Protein AF-A0A1F9FHB1-F1 (afdb_monomer_lite)

pLDDT: mean 80.9, std 12.64, range [35.34, 94.06]

Foldseek 3Di:
DVVVLVVLLLVLLQVQLQVLCVVLVFPDHSNLSNQLSVQLVVLLVVLVVQLVVPPPCSVVVSVVSSVVSSLVSQCVSRVDDNVSSVSSVVSSVVSSVVSVVVSCCVVDVVVCVVVVPD

Sequence (118 aa):
MLLIAILLSLASFVAAPTIAARIMGLPGGLGKGALVGLVTLGLLQLTGLVASFLGPLGDLLSLLLFLAAWYQTIKVVHGTDPARTLVFMFWHFFFVLLAASFIAVIIGPGSIAWYWHG

Secondary structure (DSSP, 8-state):
-HHHHHHHHHHHHHHHHHHHHHHTT-TTHHHHHHHHHHHHHHHHHHHHHHHTTSGGGHHHHHHHHHHHHHHHHHHHHH---HHHHHHHHHHHHHHHHHHHHHHHHHH-GGGGGGSS--

Structure (mmCIF, N/CA/C/O backbone):
data_AF-A0A1F9FHB1-F1
#
_entry.id   AF-A0A1F9FHB1-F1
#
loop_
_atom_site.group_PDB
_atom_site.id
_atom_site.type_symbol
_atom_site.label_atom_id
_atom_site.label_alt_id
_atom_site.label_comp_id
_atom_site.label_asym_id
_atom_site.label_entity_id
_atom_site.label_seq_id
_atom_site.pdbx_PDB_ins_code
_atom_site.Cartn_x
_atom_site.Cartn_y
_atom_site.Cartn_z
_atom_site.occupancy
_atom_site.B_iso_or_equiv
_atom_site.auth_seq_id
_atom_site.auth_comp_id
_atom_site.auth_asym_id
_atom_site.auth_atom_id
_atom_site.pdbx_PDB_model_num
ATOM 1 N N . MET A 1 1 ? 7.258 12.034 -21.319 1.00 65.12 1 MET A N 1
ATOM 2 C CA . MET A 1 1 ? 6.364 10.916 -20.933 1.00 65.12 1 MET A CA 1
ATOM 3 C C . MET A 1 1 ? 6.832 10.201 -19.666 1.00 65.12 1 MET A C 1
ATOM 5 O O . MET A 1 1 ? 6.021 10.062 -18.764 1.00 65.12 1 MET A O 1
ATOM 9 N N . LEU A 1 2 ? 8.119 9.848 -19.531 1.00 68.44 2 LEU A N 1
ATOM 10 C CA . LEU A 1 2 ? 8.666 9.205 -18.320 1.00 68.44 2 LEU A CA 1
ATOM 11 C C . LEU A 1 2 ? 8.393 9.982 -17.012 1.00 68.44 2 LEU A C 1
ATOM 13 O O . LEU A 1 2 ? 7.948 9.402 -16.033 1.00 68.44 2 LEU A O 1
ATOM 17 N N . LEU A 1 3 ? 8.592 11.306 -17.000 1.00 73.31 3 LEU A N 1
ATOM 18 C CA . LEU A 1 3 ? 8.332 12.134 -15.812 1.00 73.31 3 LEU A CA 1
ATOM 19 C C . LEU A 1 3 ? 6.854 12.102 -15.384 1.00 73.31 3 LEU A C 1
ATOM 21 O O . LEU A 1 3 ? 6.551 11.995 -14.202 1.00 73.31 3 LEU A O 1
ATOM 25 N N . ILE A 1 4 ? 5.936 12.151 -16.353 1.00 75.69 4 ILE A N 1
ATOM 26 C CA . ILE A 1 4 ? 4.487 12.099 -16.107 1.00 75.69 4 ILE A CA 1
ATOM 27 C C . ILE A 1 4 ? 4.109 10.734 -15.522 1.00 75.69 4 ILE A C 1
ATOM 29 O O . ILE A 1 4 ? 3.352 10.673 -14.561 1.00 75.69 4 ILE A O 1
ATOM 33 N N . ALA A 1 5 ? 4.694 9.651 -16.042 1.00 69.50 5 ALA A N 1
ATOM 34 C CA . ALA A 1 5 ? 4.522 8.306 -15.504 1.00 69.50 5 ALA A CA 1
ATOM 35 C C . ALA A 1 5 ? 4.948 8.212 -14.034 1.00 69.50 5 ALA A C 1
ATOM 37 O O . ALA A 1 5 ? 4.198 7.703 -13.210 1.00 69.50 5 ALA A O 1
ATOM 38 N N . ILE A 1 6 ? 6.123 8.750 -13.691 1.00 75.31 6 ILE A N 1
ATOM 39 C CA . ILE A 1 6 ? 6.639 8.746 -12.315 1.00 75.31 6 ILE A CA 1
ATOM 40 C C . ILE A 1 6 ? 5.711 9.535 -11.383 1.00 75.31 6 ILE A C 1
ATOM 42 O O . ILE A 1 6 ? 5.372 9.051 -10.303 1.00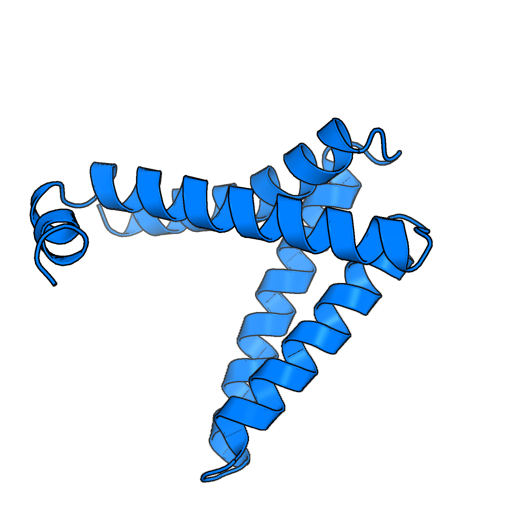 75.31 6 ILE A O 1
ATOM 46 N N . LEU A 1 7 ? 5.261 10.721 -11.805 1.00 78.81 7 LEU A N 1
ATOM 47 C CA . LEU A 1 7 ? 4.356 11.555 -11.010 1.00 78.81 7 LEU A CA 1
ATOM 48 C C . LEU A 1 7 ? 2.994 10.882 -10.791 1.00 78.81 7 LEU A C 1
ATOM 50 O O . LEU A 1 7 ? 2.484 10.895 -9.671 1.00 78.81 7 LEU A O 1
ATOM 54 N N . LEU A 1 8 ? 2.426 10.256 -11.825 1.00 79.00 8 LEU A N 1
ATOM 55 C CA . LEU A 1 8 ? 1.164 9.522 -11.710 1.00 79.00 8 LEU A CA 1
ATOM 56 C C . LEU A 1 8 ? 1.310 8.266 -10.843 1.00 79.00 8 LEU A C 1
ATOM 58 O O . LEU A 1 8 ? 0.428 7.981 -10.032 1.00 79.00 8 LEU A O 1
ATOM 62 N N . SER A 1 9 ? 2.435 7.556 -10.947 1.00 75.31 9 SER A N 1
ATOM 63 C CA . SER A 1 9 ? 2.737 6.414 -10.082 1.00 75.31 9 SER A CA 1
ATOM 64 C C . SER A 1 9 ? 2.814 6.845 -8.621 1.00 75.31 9 SER A C 1
ATOM 66 O O . SER A 1 9 ? 2.122 6.272 -7.786 1.00 75.31 9 SER A O 1
ATOM 68 N N . LEU A 1 10 ? 3.553 7.907 -8.293 1.00 79.25 10 LEU A N 1
ATOM 69 C CA . LEU A 1 10 ? 3.610 8.429 -6.921 1.00 79.25 10 LEU A CA 1
ATOM 70 C C . LEU A 1 10 ? 2.231 8.877 -6.414 1.00 79.25 10 LEU A C 1
ATOM 72 O O . LEU A 1 10 ? 1.860 8.564 -5.282 1.00 79.25 10 LEU A O 1
ATOM 76 N N . ALA A 1 11 ? 1.442 9.545 -7.260 1.00 81.44 11 ALA A N 1
ATOM 77 C CA . ALA A 1 11 ? 0.078 9.939 -6.920 1.00 81.44 11 ALA A CA 1
ATOM 78 C C . ALA A 1 11 ? -0.823 8.725 -6.632 1.00 81.44 11 ALA A C 1
ATOM 80 O O . ALA A 1 11 ? -1.640 8.777 -5.712 1.00 81.44 11 ALA A O 1
ATOM 81 N N . SER A 1 12 ? -0.648 7.615 -7.358 1.00 80.00 12 SER A N 1
ATOM 82 C CA . SER A 1 12 ? -1.435 6.393 -7.157 1.00 80.00 12 SER A CA 1
ATOM 83 C C . SER A 1 12 ? -1.210 5.755 -5.785 1.00 80.00 12 SER A C 1
ATOM 85 O O . SER A 1 12 ? -2.175 5.370 -5.128 1.00 80.00 12 SER A O 1
ATOM 87 N N . PHE A 1 13 ? 0.033 5.737 -5.302 1.00 80.50 13 PHE A N 1
ATOM 88 C CA . PHE A 1 13 ? 0.376 5.184 -3.990 1.00 80.50 13 PHE A CA 1
ATOM 89 C C . PHE A 1 13 ? -0.136 6.033 -2.824 1.00 80.50 13 PHE A C 1
ATOM 91 O O . PHE A 1 13 ? -0.293 5.517 -1.724 1.00 80.50 13 PHE A O 1
ATOM 98 N N . VAL A 1 14 ? -0.434 7.314 -3.050 1.00 84.81 14 VAL A N 1
ATOM 99 C CA . VAL A 1 14 ? -1.081 8.183 -2.055 1.00 84.81 14 VAL A CA 1
ATOM 100 C C . VAL A 1 14 ? -2.603 8.080 -2.149 1.00 84.81 14 VAL A C 1
ATOM 102 O O . VAL A 1 14 ? -3.282 7.953 -1.132 1.00 84.81 14 VAL A O 1
ATOM 105 N N . ALA A 1 15 ? -3.154 8.101 -3.363 1.00 85.88 15 ALA A N 1
ATOM 106 C CA . ALA A 1 15 ? -4.595 8.092 -3.581 1.00 85.88 15 ALA A CA 1
ATOM 107 C C . ALA A 1 15 ? -5.240 6.745 -3.221 1.00 85.88 15 ALA A C 1
ATOM 109 O O . ALA A 1 15 ? -6.292 6.726 -2.582 1.00 85.88 15 ALA A O 1
ATOM 110 N N . ALA A 1 16 ? -4.613 5.624 -3.584 1.00 86.94 16 ALA A N 1
ATOM 111 C CA . ALA A 1 16 ? -5.146 4.284 -3.352 1.00 86.94 16 ALA A CA 1
ATOM 112 C C . ALA A 1 16 ? -5.466 3.981 -1.871 1.00 86.94 16 ALA A C 1
ATOM 114 O O . ALA A 1 16 ? -6.610 3.610 -1.586 1.00 86.94 16 ALA A O 1
ATOM 115 N N . PRO A 1 17 ? -4.551 4.183 -0.899 1.00 87.88 17 PRO A N 1
ATOM 116 C CA . PRO A 1 17 ? -4.860 3.956 0.513 1.00 87.88 17 PRO A CA 1
ATOM 117 C C . PRO A 1 17 ? -5.87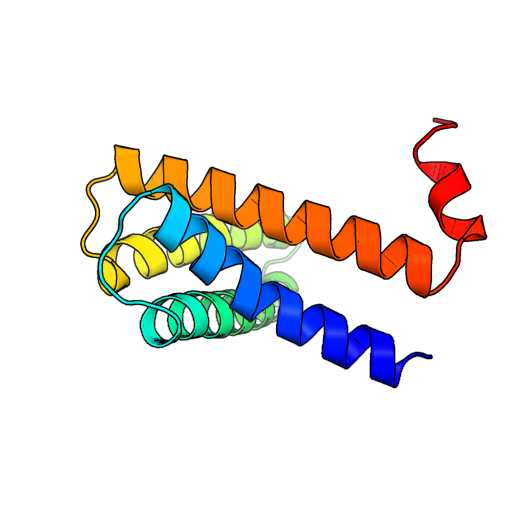6 4.965 1.063 1.00 87.88 17 PRO A C 1
ATOM 119 O O . PRO A 1 17 ? -6.676 4.612 1.928 1.00 87.88 17 PRO A O 1
ATOM 122 N N . THR A 1 18 ? -5.907 6.204 0.560 1.00 88.50 18 THR A N 1
ATOM 123 C CA . THR A 1 18 ? -6.931 7.183 0.960 1.00 88.50 18 THR A CA 1
ATOM 124 C C . THR A 1 18 ? -8.327 6.770 0.493 1.00 88.50 18 THR A C 1
ATOM 126 O O . THR A 1 18 ? -9.288 6.882 1.258 1.00 88.50 18 THR A O 1
ATOM 129 N N . ILE A 1 19 ? -8.460 6.282 -0.743 1.00 88.12 19 ILE A N 1
ATOM 130 C CA . ILE A 1 19 ? -9.738 5.804 -1.285 1.00 88.12 19 ILE A CA 1
ATOM 131 C C . ILE A 1 19 ? -10.186 4.546 -0.529 1.00 88.12 19 ILE A C 1
ATOM 133 O O . ILE A 1 19 ? -11.342 4.477 -0.108 1.00 88.12 19 ILE A O 1
ATOM 137 N N . ALA A 1 20 ? -9.268 3.610 -0.263 1.00 88.31 20 ALA A N 1
ATOM 138 C CA . ALA A 1 20 ? -9.538 2.422 0.549 1.00 88.31 20 ALA A CA 1
ATOM 139 C C . ALA A 1 20 ? -10.035 2.788 1.961 1.00 88.31 20 ALA A C 1
ATOM 141 O O . ALA A 1 20 ? -11.071 2.288 2.404 1.00 88.31 20 ALA A O 1
ATOM 142 N N . ALA A 1 21 ? -9.363 3.728 2.640 1.00 88.75 21 ALA A N 1
ATOM 143 C CA . ALA A 1 21 ? -9.778 4.218 3.955 1.00 88.75 21 ALA A CA 1
ATOM 144 C C . ALA A 1 21 ? -11.188 4.821 3.929 1.00 88.75 21 ALA A C 1
ATOM 146 O O . ALA A 1 21 ? -11.989 4.570 4.831 1.00 88.75 21 ALA A O 1
ATOM 147 N N . ARG A 1 22 ? -11.503 5.597 2.884 1.00 88.12 22 ARG A N 1
ATOM 148 C CA . ARG A 1 22 ? -12.801 6.261 2.733 1.00 88.12 22 ARG A CA 1
ATOM 149 C C . ARG A 1 22 ? -13.935 5.268 2.490 1.00 88.12 22 ARG A C 1
ATOM 151 O O . ARG A 1 22 ? -14.987 5.417 3.103 1.00 88.12 22 ARG A O 1
ATOM 158 N N . ILE A 1 23 ? -13.720 4.256 1.651 1.00 89.38 23 ILE A N 1
ATOM 159 C CA . ILE A 1 23 ? -14.709 3.195 1.385 1.00 89.38 23 ILE A CA 1
ATOM 160 C C . ILE A 1 23 ? -15.017 2.405 2.655 1.00 89.38 23 ILE A C 1
ATOM 162 O O . ILE A 1 23 ? -16.164 2.052 2.909 1.00 89.38 23 ILE A O 1
ATOM 166 N N . MET A 1 24 ? -14.003 2.176 3.484 1.00 89.06 24 MET A N 1
ATOM 167 C CA . MET A 1 24 ? -14.155 1.460 4.747 1.00 89.06 24 MET A CA 1
ATOM 168 C C . MET A 1 24 ? -14.670 2.326 5.905 1.00 89.06 24 MET A C 1
ATOM 170 O O . MET A 1 24 ? -14.826 1.817 7.014 1.00 89.06 24 MET A O 1
ATOM 174 N N . GLY A 1 25 ? -14.910 3.624 5.686 1.00 86.38 25 GLY A N 1
ATOM 175 C CA . GLY A 1 25 ? -15.343 4.548 6.738 1.00 86.38 25 GLY A CA 1
ATOM 176 C C . GLY A 1 25 ? -14.302 4.750 7.846 1.00 86.38 25 GLY A C 1
ATOM 177 O O . GLY A 1 25 ? -14.665 5.036 8.987 1.00 86.38 25 GLY A O 1
ATOM 178 N N . LEU A 1 26 ? -13.012 4.571 7.544 1.00 86.00 26 LEU A N 1
ATOM 179 C CA . LEU A 1 26 ? -11.948 4.691 8.537 1.00 86.00 26 LEU A CA 1
ATOM 180 C C . LEU A 1 26 ? -11.602 6.166 8.811 1.00 86.00 26 LEU A C 1
ATOM 182 O O . LEU A 1 26 ? -11.451 6.958 7.875 1.00 86.00 26 LEU A O 1
ATOM 186 N N . PRO A 1 27 ? -11.405 6.549 10.085 1.00 75.69 27 PRO A N 1
ATOM 187 C CA . PRO A 1 27 ? -11.005 7.904 10.443 1.00 75.69 27 PRO A CA 1
ATOM 188 C C . PRO A 1 27 ? -9.552 8.173 10.019 1.00 75.69 27 PRO A C 1
ATOM 190 O O . PRO A 1 27 ? -8.671 7.329 10.205 1.00 75.69 27 PRO A O 1
ATOM 193 N N . GLY A 1 28 ? -9.273 9.369 9.483 1.00 71.50 28 GLY A N 1
ATOM 194 C CA . GLY A 1 28 ? -7.897 9.780 9.159 1.00 71.50 28 GLY A CA 1
ATOM 195 C C . GLY A 1 28 ? -7.676 10.579 7.877 1.00 71.50 28 GLY A C 1
ATOM 196 O O . GLY A 1 28 ? -6.594 11.142 7.712 1.00 71.50 28 GLY A O 1
ATOM 197 N N . GLY A 1 29 ? -8.668 10.646 6.986 1.00 80.19 29 GLY A N 1
ATOM 198 C CA . GLY A 1 29 ? -8.608 11.462 5.768 1.00 80.19 29 GLY A CA 1
ATOM 199 C C . GLY A 1 29 ? -7.379 11.196 4.881 1.00 80.19 29 GLY A C 1
ATOM 200 O O . GLY A 1 29 ? -6.801 10.108 4.884 1.00 80.19 29 GLY A O 1
ATOM 201 N N . LEU A 1 30 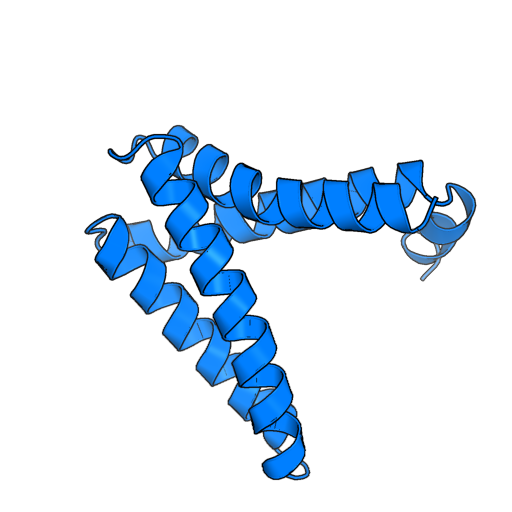? -6.975 12.217 4.117 1.00 80.94 30 LEU A N 1
ATOM 202 C CA . LEU A 1 30 ? -5.809 12.163 3.224 1.00 80.94 30 LEU A CA 1
ATOM 203 C C . LEU A 1 30 ? -4.494 11.911 3.975 1.00 80.94 30 LEU A C 1
ATOM 205 O O . LEU A 1 30 ? -3.670 11.147 3.490 1.00 80.94 30 LEU A O 1
ATOM 209 N N . GLY A 1 31 ? -4.310 12.496 5.165 1.00 83.81 31 GLY A N 1
ATOM 210 C CA . GLY A 1 31 ? -3.043 12.427 5.904 1.00 83.81 31 GLY A CA 1
ATOM 211 C C . GLY A 1 31 ? -2.649 11.008 6.320 1.00 83.81 31 GLY A C 1
ATOM 212 O O . GLY A 1 31 ? -1.521 10.586 6.076 1.00 83.81 31 GLY A O 1
ATOM 213 N N . LYS A 1 32 ? -3.586 10.234 6.888 1.00 86.12 32 LYS A N 1
ATOM 214 C CA . LYS A 1 32 ? -3.308 8.835 7.256 1.00 86.12 32 LYS A CA 1
ATOM 215 C C . LYS A 1 32 ? -3.122 7.940 6.032 1.00 86.12 32 LYS A C 1
ATOM 217 O O . LYS A 1 32 ? -2.215 7.115 6.027 1.00 86.12 32 LYS A O 1
ATOM 222 N N . GLY A 1 33 ? -3.931 8.138 4.988 1.00 84.50 33 GLY A N 1
ATOM 223 C CA . GLY A 1 33 ? -3.789 7.393 3.734 1.00 84.50 33 GLY A CA 1
ATOM 224 C C . GLY A 1 33 ? -2.438 7.648 3.060 1.00 84.50 33 GLY A C 1
ATOM 225 O O . GLY A 1 33 ? -1.747 6.698 2.707 1.00 84.50 33 GLY A O 1
ATOM 226 N N . ALA A 1 34 ? -2.005 8.908 2.983 1.00 84.62 34 ALA A N 1
ATOM 227 C CA . ALA A 1 34 ? -0.698 9.277 2.447 1.00 84.62 34 ALA A CA 1
ATOM 2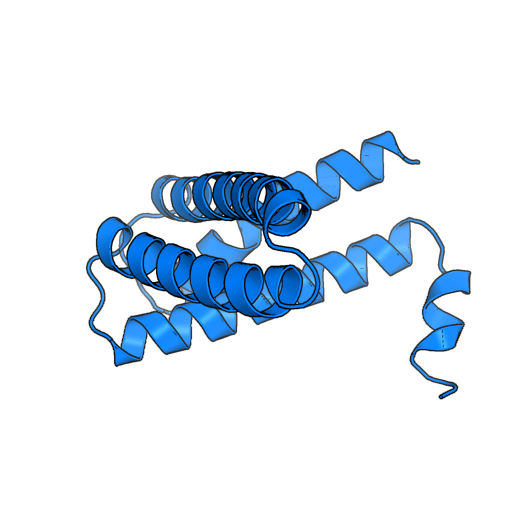28 C C . ALA A 1 34 ? 0.455 8.664 3.251 1.00 84.62 34 ALA A C 1
ATOM 230 O O . ALA A 1 34 ? 1.424 8.191 2.662 1.00 84.62 34 ALA A O 1
ATOM 231 N N . LEU A 1 35 ? 0.338 8.619 4.581 1.00 87.50 35 LEU A N 1
ATOM 232 C CA . LEU A 1 35 ? 1.337 7.983 5.435 1.00 87.50 35 LEU A CA 1
ATOM 233 C C . LEU A 1 35 ? 1.421 6.475 5.175 1.00 87.50 35 LEU A C 1
ATOM 235 O O . LEU A 1 35 ? 2.524 5.961 5.010 1.00 87.50 35 LEU A O 1
ATOM 239 N N . VAL A 1 36 ? 0.285 5.777 5.048 1.00 89.25 36 VAL A N 1
ATOM 240 C CA . VAL A 1 36 ? 0.285 4.365 4.622 1.00 89.25 36 VAL A CA 1
ATOM 241 C C . VAL A 1 36 ? 0.956 4.228 3.256 1.00 89.25 36 VAL A C 1
ATOM 243 O O . VAL A 1 36 ? 1.821 3.374 3.101 1.00 89.25 36 VAL A O 1
ATOM 246 N N . GLY A 1 37 ? 0.622 5.081 2.287 1.00 84.44 37 GLY A N 1
ATOM 247 C CA . GLY A 1 37 ? 1.201 5.059 0.941 1.00 84.44 37 GLY A CA 1
ATOM 248 C C . GLY A 1 37 ? 2.721 5.222 0.914 1.00 84.44 37 GLY A C 1
ATOM 249 O O . GLY A 1 37 ? 3.427 4.394 0.341 1.00 84.44 37 GLY A O 1
ATOM 250 N N . LEU A 1 38 ? 3.235 6.253 1.587 1.00 85.50 38 LEU A N 1
ATOM 251 C CA . LEU A 1 38 ? 4.669 6.544 1.668 1.00 85.50 38 LEU A CA 1
ATOM 252 C C . LEU A 1 38 ? 5.437 5.457 2.423 1.00 85.50 38 LEU A C 1
ATOM 254 O O . LEU A 1 38 ? 6.505 5.043 1.974 1.00 85.50 38 LEU A O 1
ATOM 258 N N . VAL A 1 39 ? 4.887 4.964 3.536 1.00 87.25 39 VAL A N 1
ATOM 259 C CA . VAL A 1 39 ? 5.505 3.864 4.287 1.00 87.25 39 VAL A CA 1
ATOM 260 C C . VAL A 1 39 ? 5.511 2.591 3.444 1.00 87.25 39 VAL A C 1
ATOM 262 O O . VAL A 1 39 ? 6.538 1.928 3.370 1.00 87.25 39 VAL A O 1
ATOM 265 N N . THR A 1 40 ? 4.420 2.277 2.739 1.00 85.19 40 THR A N 1
ATOM 266 C CA . THR A 1 40 ? 4.349 1.090 1.868 1.00 85.19 40 THR A CA 1
ATOM 267 C C . THR A 1 40 ? 5.357 1.182 0.714 1.00 85.19 40 THR A C 1
ATOM 269 O O . THR A 1 40 ? 6.026 0.196 0.413 1.00 85.19 40 THR A O 1
ATOM 272 N N . LEU A 1 41 ? 5.537 2.366 0.114 1.00 83.56 41 LEU A N 1
ATOM 273 C CA . LEU A 1 41 ? 6.569 2.612 -0.904 1.00 83.56 41 LEU A CA 1
ATOM 274 C C . LEU A 1 41 ? 7.993 2.442 -0.360 1.00 83.56 41 LEU A C 1
ATOM 276 O O . LEU A 1 41 ? 8.819 1.778 -0.989 1.00 83.56 41 LEU A O 1
ATOM 280 N N . GLY A 1 42 ? 8.280 3.026 0.806 1.00 84.19 42 GLY A N 1
ATOM 281 C CA . GLY A 1 42 ? 9.583 2.893 1.459 1.00 84.19 42 GLY A CA 1
ATOM 282 C C . GLY A 1 42 ? 9.890 1.441 1.830 1.00 84.19 42 GLY A C 1
ATOM 283 O O . GLY A 1 42 ? 10.992 0.957 1.577 1.00 84.19 42 GLY A O 1
ATOM 284 N N . LEU A 1 43 ? 8.893 0.718 2.351 1.00 84.12 43 LEU A N 1
ATOM 285 C CA . LEU A 1 43 ? 9.000 -0.709 2.651 1.00 84.12 43 LEU A CA 1
ATOM 286 C C . LEU A 1 43 ? 9.317 -1.521 1.398 1.00 84.12 43 LEU A C 1
ATOM 288 O O . LEU A 1 43 ? 10.211 -2.355 1.458 1.00 84.12 43 LEU A O 1
ATOM 292 N N . LEU A 1 44 ? 8.658 -1.242 0.269 1.00 81.44 44 LEU A N 1
ATOM 293 C CA . LEU A 1 44 ? 8.889 -1.955 -0.989 1.00 81.44 44 LEU A CA 1
ATOM 294 C C . LEU A 1 44 ? 10.336 -1.799 -1.491 1.00 81.44 44 LEU A C 1
ATOM 296 O O . LEU A 1 44 ? 10.951 -2.780 -1.917 1.00 81.44 44 LEU A O 1
ATOM 300 N N . GLN A 1 45 ? 10.913 -0.596 -1.383 1.00 81.50 45 GLN A N 1
ATOM 301 C CA . GLN A 1 45 ? 12.325 -0.376 -1.718 1.00 81.50 45 GLN A CA 1
ATOM 302 C C . GLN A 1 45 ? 13.272 -1.111 -0.767 1.00 81.50 45 GLN A C 1
ATOM 304 O O . GLN A 1 45 ? 14.204 -1.774 -1.224 1.00 81.50 45 GLN A O 1
ATOM 309 N N . LEU A 1 46 ? 13.028 -1.032 0.543 1.00 81.25 46 LEU A N 1
ATOM 310 C CA . LEU A 1 46 ? 13.857 -1.714 1.538 1.00 81.25 46 LEU A CA 1
ATOM 311 C C . LEU A 1 46 ? 13.801 -3.237 1.370 1.00 81.25 46 LEU A C 1
ATOM 313 O O . LEU A 1 46 ? 14.841 -3.891 1.405 1.00 81.25 46 LEU A O 1
ATOM 317 N N . THR A 1 47 ? 12.621 -3.807 1.114 1.00 79.69 47 THR A N 1
ATOM 318 C CA . THR A 1 47 ? 12.467 -5.249 0.870 1.00 79.69 47 THR A CA 1
ATOM 319 C C . THR A 1 47 ? 13.158 -5.692 -0.415 1.00 79.69 47 THR A C 1
ATOM 321 O O . THR A 1 47 ? 13.742 -6.773 -0.441 1.00 79.69 47 THR A O 1
ATOM 324 N N . GLY A 1 48 ? 13.153 -4.858 -1.461 1.00 75.12 48 GLY A N 1
ATOM 325 C CA . GLY A 1 48 ? 13.879 -5.132 -2.704 1.00 75.12 48 GLY A CA 1
ATOM 326 C C . GLY A 1 48 ? 15.398 -5.103 -2.518 1.00 75.12 48 GLY A C 1
ATOM 327 O O . GLY A 1 48 ? 16.098 -5.984 -3.012 1.00 75.12 48 GLY A O 1
ATOM 328 N N . LEU A 1 49 ? 15.909 -4.142 -1.743 1.00 80.25 49 LEU A N 1
ATOM 329 C CA . LEU A 1 49 ? 17.331 -4.082 -1.394 1.00 80.25 49 LEU A CA 1
ATOM 330 C C . LEU A 1 49 ? 17.756 -5.318 -0.600 1.00 80.25 49 LEU A C 1
ATOM 332 O O . LEU A 1 49 ? 18.741 -5.959 -0.955 1.00 80.25 49 LEU A O 1
ATOM 336 N N . VAL A 1 50 ? 16.991 -5.695 0.427 1.00 74.50 50 VAL A N 1
ATOM 337 C CA . VAL A 1 50 ? 17.286 -6.881 1.244 1.00 74.50 50 VAL A CA 1
ATOM 338 C C . VAL A 1 50 ? 17.191 -8.174 0.420 1.00 74.50 50 VAL A C 1
ATOM 340 O O . VAL A 1 50 ? 18.029 -9.054 0.607 1.00 74.50 50 VAL A O 1
ATOM 343 N N . ALA A 1 51 ? 16.255 -8.269 -0.539 1.00 77.94 51 ALA A N 1
ATOM 344 C CA . ALA A 1 51 ? 16.096 -9.440 -1.416 1.00 77.94 51 ALA A CA 1
ATOM 345 C C . ALA A 1 51 ? 17.404 -9.812 -2.128 1.00 77.94 51 ALA A C 1
ATOM 347 O O . ALA A 1 51 ? 17.771 -10.986 -2.179 1.00 77.94 51 ALA A O 1
ATOM 348 N N . SER A 1 52 ? 18.144 -8.803 -2.608 1.00 77.31 52 SER A N 1
ATOM 349 C CA . SER A 1 52 ? 19.399 -8.999 -3.345 1.00 77.31 52 SER A CA 1
ATOM 350 C C . SER A 1 52 ? 20.513 -9.671 -2.533 1.00 77.31 52 SER A C 1
ATOM 352 O O . SER A 1 52 ? 21.432 -10.240 -3.118 1.00 77.31 52 SER A O 1
ATOM 354 N N . PHE A 1 53 ? 20.414 -9.669 -1.199 1.00 81.12 53 PHE A N 1
ATOM 355 C CA . PHE A 1 53 ? 21.397 -10.281 -0.299 1.00 81.12 53 PHE A CA 1
ATOM 356 C C . PHE A 1 53 ? 20.979 -11.664 0.225 1.00 81.12 53 PHE A C 1
ATOM 358 O O . PHE A 1 53 ? 21.776 -12.332 0.880 1.00 81.12 53 PHE A O 1
ATOM 365 N N . LEU A 1 54 ? 19.748 -12.111 -0.046 1.00 77.81 54 LEU A N 1
ATOM 366 C CA . LEU A 1 54 ? 19.165 -13.332 0.530 1.00 77.81 54 LEU A CA 1
ATOM 367 C C . LEU A 1 54 ? 19.268 -14.573 -0.380 1.00 77.81 54 LEU A C 1
ATOM 369 O O . LEU A 1 54 ? 18.811 -15.656 -0.011 1.00 77.81 54 LEU A O 1
ATOM 373 N N . GLY A 1 55 ? 19.897 -14.449 -1.552 1.00 78.81 55 GLY A N 1
ATOM 374 C CA . GLY A 1 55 ? 20.113 -15.572 -2.467 1.00 78.81 55 GLY A CA 1
ATOM 375 C C . GLY A 1 55 ? 18.810 -16.108 -3.091 1.00 78.81 55 GLY A C 1
ATOM 376 O O . GLY A 1 55 ? 17.856 -15.350 -3.253 1.00 78.81 55 GLY A O 1
ATOM 377 N N . PRO A 1 56 ? 18.724 -17.407 -3.444 1.00 79.56 56 PRO A N 1
ATOM 378 C CA . PRO A 1 56 ? 17.612 -17.970 -4.229 1.00 79.56 56 PRO A CA 1
ATOM 379 C C . PRO A 1 56 ? 16.229 -17.903 -3.562 1.00 79.56 56 PRO A C 1
ATOM 381 O O . PRO A 1 56 ? 15.213 -18.014 -4.239 1.00 79.56 56 PRO A O 1
ATOM 384 N N . LEU A 1 57 ? 16.181 -17.748 -2.235 1.00 81.12 57 LEU A N 1
ATOM 385 C CA . LEU A 1 57 ? 14.940 -17.599 -1.465 1.00 81.12 57 LEU A CA 1
ATOM 386 C C . LEU A 1 57 ? 14.608 -16.131 -1.158 1.00 81.12 57 LEU A C 1
ATOM 388 O O . LEU A 1 57 ? 13.600 -15.858 -0.501 1.00 81.12 57 LEU A O 1
ATOM 392 N N . GLY A 1 58 ? 15.439 -15.192 -1.620 1.00 81.12 58 GLY A N 1
ATOM 393 C CA . GLY A 1 58 ? 15.311 -13.772 -1.318 1.00 81.12 58 GLY A CA 1
ATOM 394 C C . GLY A 1 58 ? 13.990 -13.175 -1.773 1.00 81.12 58 GLY A C 1
ATOM 395 O O . GLY A 1 58 ? 13.358 -12.470 -0.995 1.00 81.12 58 GLY A O 1
ATOM 396 N N . ASP A 1 59 ? 13.510 -13.537 -2.961 1.00 80.56 59 ASP A N 1
ATOM 397 C CA . ASP A 1 59 ? 12.249 -13.009 -3.492 1.00 80.56 59 ASP A CA 1
ATOM 398 C C . ASP A 1 59 ? 11.039 -13.446 -2.655 1.00 80.56 59 ASP A C 1
ATOM 400 O O . ASP A 1 59 ? 10.167 -12.635 -2.333 1.00 80.56 59 ASP A O 1
ATOM 404 N N . LEU A 1 60 ? 11.008 -14.716 -2.235 1.00 83.25 60 LEU A N 1
ATOM 405 C CA . LEU A 1 60 ? 9.937 -15.249 -1.391 1.00 83.25 60 LEU A CA 1
ATOM 406 C C . LEU A 1 60 ? 9.962 -14.603 0.002 1.00 83.25 60 LEU A C 1
ATOM 408 O O . LEU A 1 60 ? 8.924 -14.178 0.511 1.00 83.25 60 LEU A O 1
ATOM 412 N N . LEU A 1 61 ? 11.143 -14.508 0.619 1.00 83.00 61 LEU A N 1
ATOM 413 C CA . LEU A 1 61 ? 11.302 -13.898 1.941 1.00 83.00 61 LEU A CA 1
ATOM 414 C C . LEU A 1 61 ? 10.968 -12.406 1.921 1.00 83.00 61 LEU A C 1
ATOM 416 O O . LEU A 1 61 ? 10.288 -11.922 2.827 1.00 83.00 61 LEU A O 1
ATOM 420 N N . SER A 1 62 ? 11.379 -11.687 0.880 1.00 83.38 62 SER A N 1
ATOM 421 C CA . SER A 1 62 ? 11.062 -10.271 0.719 1.00 83.38 62 SER A CA 1
ATOM 422 C C . SER A 1 62 ? 9.579 -10.031 0.478 1.00 83.38 62 SER A C 1
ATOM 424 O O . SER A 1 62 ? 9.036 -9.075 1.033 1.00 83.38 62 SER A O 1
ATOM 426 N N . LEU A 1 63 ? 8.894 -10.914 -0.255 1.00 84.00 63 LEU A N 1
ATOM 427 C CA . LEU A 1 63 ? 7.439 -10.855 -0.391 1.00 84.00 63 LEU A CA 1
ATOM 428 C C . LEU A 1 63 ? 6.739 -11.047 0.962 1.00 84.00 63 LEU A C 1
ATOM 430 O O . LEU A 1 63 ? 5.856 -10.266 1.316 1.00 84.00 63 LEU A O 1
ATOM 434 N N . LEU A 1 64 ? 7.142 -12.054 1.741 1.00 87.31 64 LEU A N 1
ATOM 435 C CA . LEU A 1 64 ? 6.564 -12.313 3.064 1.00 87.31 64 LEU A CA 1
ATOM 436 C C . LEU A 1 64 ? 6.815 -11.149 4.032 1.00 87.31 64 LEU A C 1
ATOM 438 O O . LEU A 1 64 ? 5.899 -10.726 4.741 1.00 87.31 64 LEU A O 1
ATOM 442 N N . LEU A 1 65 ? 8.033 -10.601 4.030 1.00 86.38 65 LEU A N 1
ATOM 443 C CA . LEU A 1 65 ? 8.402 -9.449 4.849 1.00 86.38 65 LEU A CA 1
ATOM 444 C C . LEU A 1 65 ? 7.604 -8.204 4.449 1.00 86.38 65 LEU A C 1
ATOM 446 O O . LEU A 1 65 ? 7.099 -7.496 5.321 1.00 86.38 65 LEU A O 1
ATOM 450 N N . PHE A 1 66 ? 7.442 -7.968 3.145 1.00 88.69 66 PHE A N 1
ATOM 451 C CA . PHE A 1 66 ? 6.627 -6.876 2.623 1.00 88.69 66 PHE A CA 1
ATOM 452 C C . PHE A 1 66 ? 5.172 -6.999 3.083 1.00 88.69 66 PHE A C 1
ATOM 454 O O . PHE A 1 66 ? 4.630 -6.050 3.649 1.00 88.69 66 PHE A O 1
ATOM 461 N N . LEU A 1 67 ? 4.553 -8.171 2.909 1.00 90.12 67 LEU A N 1
ATOM 462 C CA . LEU A 1 67 ? 3.170 -8.410 3.328 1.00 90.12 67 LEU A CA 1
ATOM 463 C C . LEU A 1 67 ? 2.990 -8.202 4.836 1.00 90.12 67 LEU A C 1
ATOM 465 O O . LEU A 1 67 ? 2.029 -7.553 5.259 1.00 90.12 67 LEU A O 1
ATOM 469 N N . ALA A 1 68 ? 3.929 -8.697 5.645 1.00 90.19 68 ALA A N 1
ATOM 470 C CA . ALA A 1 68 ? 3.903 -8.522 7.093 1.00 90.19 68 ALA A CA 1
ATOM 471 C C . ALA A 1 68 ? 4.032 -7.043 7.498 1.00 90.19 68 ALA A C 1
ATOM 473 O O . ALA A 1 68 ? 3.243 -6.549 8.308 1.00 90.19 68 ALA A O 1
ATOM 474 N N . ALA A 1 69 ? 4.989 -6.318 6.918 1.00 90.62 69 ALA A N 1
ATOM 475 C CA . ALA A 1 69 ? 5.212 -4.905 7.216 1.00 90.62 69 ALA A CA 1
ATOM 476 C C . ALA A 1 69 ? 4.045 -4.023 6.742 1.00 90.62 69 ALA A C 1
ATOM 478 O O . ALA A 1 69 ? 3.634 -3.088 7.439 1.00 90.62 69 ALA A O 1
ATOM 479 N N . TRP A 1 70 ? 3.460 -4.352 5.592 1.00 92.06 70 TRP A N 1
ATOM 480 C CA . TRP A 1 70 ? 2.293 -3.668 5.053 1.00 92.06 70 TRP A CA 1
ATOM 481 C C . TRP A 1 70 ? 1.063 -3.846 5.948 1.00 92.06 70 TRP A C 1
ATOM 483 O O . TRP A 1 70 ? 0.424 -2.859 6.326 1.00 92.06 70 TRP A O 1
ATOM 493 N N . TYR A 1 71 ? 0.791 -5.082 6.376 1.00 93.88 71 TYR A N 1
ATOM 494 C CA . TYR A 1 71 ? -0.271 -5.385 7.335 1.00 93.88 71 TYR A CA 1
ATOM 495 C C . TYR A 1 71 ? -0.099 -4.593 8.641 1.00 93.88 71 TYR A C 1
ATOM 497 O O . TYR A 1 71 ? -1.042 -3.950 9.112 1.00 93.88 71 TYR A O 1
ATOM 505 N N . GLN A 1 72 ? 1.114 -4.582 9.210 1.00 92.88 72 GLN A N 1
ATOM 506 C CA . GLN A 1 72 ? 1.392 -3.845 10.448 1.00 92.88 72 GLN A CA 1
ATOM 507 C C . GLN A 1 72 ? 1.223 -2.336 10.277 1.00 92.88 72 GLN A C 1
ATOM 509 O O . GLN A 1 72 ? 0.649 -1.686 11.149 1.00 92.88 72 GLN A O 1
ATOM 514 N N . THR A 1 73 ? 1.653 -1.782 9.144 1.00 91.88 73 THR A N 1
ATOM 515 C CA . THR A 1 73 ? 1.502 -0.351 8.846 1.00 91.88 73 THR A CA 1
ATOM 516 C C . THR A 1 73 ? 0.035 0.063 8.897 1.00 91.88 73 THR A C 1
ATOM 518 O O . THR A 1 73 ? -0.321 1.004 9.603 1.00 91.88 73 THR A O 1
ATOM 521 N N . ILE A 1 74 ? -0.844 -0.666 8.207 1.00 91.56 74 ILE A N 1
ATOM 522 C CA . ILE A 1 74 ? -2.278 -0.352 8.183 1.00 91.56 74 ILE A CA 1
ATOM 523 C C . ILE A 1 74 ? -2.872 -0.467 9.587 1.00 91.56 74 ILE A C 1
ATOM 525 O O . ILE A 1 74 ? -3.556 0.454 10.046 1.00 91.56 74 ILE A O 1
ATOM 529 N N . LYS A 1 75 ? -2.562 -1.567 10.284 1.00 92.00 75 LYS A N 1
ATOM 530 C CA . LYS A 1 75 ? -3.057 -1.832 11.635 1.00 92.00 75 LYS A CA 1
ATOM 531 C C . LYS A 1 75 ? -2.679 -0.718 12.612 1.00 92.00 75 LYS A C 1
ATOM 533 O O . LYS A 1 75 ? -3.532 -0.262 13.368 1.00 92.00 75 LYS A O 1
ATOM 538 N N . VAL A 1 76 ? -1.429 -0.255 12.584 1.00 91.88 76 VAL A N 1
ATOM 539 C CA . VAL A 1 76 ? -0.929 0.802 13.480 1.00 91.88 76 VAL A CA 1
ATOM 540 C C . VAL A 1 76 ? -1.524 2.166 13.126 1.00 91.88 76 VAL A C 1
ATOM 542 O O . VAL A 1 76 ? -1.954 2.899 14.013 1.00 91.88 76 VAL A O 1
ATOM 545 N N . VAL A 1 77 ? -1.591 2.516 11.840 1.00 91.00 77 VAL A N 1
ATOM 546 C CA . VAL A 1 77 ? -2.033 3.852 11.404 1.00 91.00 77 VAL A CA 1
ATOM 547 C C . VAL A 1 77 ? -3.538 4.048 11.594 1.00 91.00 77 VAL A C 1
ATOM 549 O O . VAL A 1 77 ? -3.993 5.103 12.064 1.00 91.00 77 VAL A O 1
ATOM 552 N N . HIS A 1 78 ? -4.325 3.034 11.235 1.00 87.81 78 HIS A N 1
ATOM 553 C CA . HIS A 1 78 ? -5.784 3.102 11.278 1.00 87.81 78 HIS A CA 1
ATOM 554 C C . HIS A 1 78 ? -6.403 2.454 12.522 1.00 87.81 78 HIS A C 1
ATOM 556 O O . HIS A 1 78 ? -7.593 2.656 12.751 1.00 87.81 78 HIS A O 1
ATOM 562 N N . GLY A 1 79 ? -5.628 1.740 13.345 1.00 88.25 79 GLY A N 1
ATOM 563 C CA . GLY A 1 79 ? -6.132 1.098 14.564 1.00 88.25 79 GLY A CA 1
ATOM 564 C C . GLY A 1 79 ? -7.173 0.011 14.280 1.00 88.25 79 GLY A C 1
ATOM 565 O O . GLY A 1 79 ? -8.135 -0.132 15.030 1.00 88.25 79 GLY A O 1
ATOM 566 N N . THR A 1 80 ? -7.036 -0.702 13.161 1.00 89.88 80 THR A N 1
ATOM 567 C CA . THR A 1 80 ? -8.013 -1.691 12.686 1.00 89.88 80 THR A CA 1
ATOM 568 C C . THR A 1 80 ? -7.833 -3.059 13.344 1.00 89.88 80 THR A C 1
ATOM 570 O O . THR A 1 80 ? -6.727 -3.468 13.701 1.00 89.88 80 THR A O 1
ATOM 573 N N . ASP A 1 81 ? -8.923 -3.815 13.464 1.00 92.06 81 ASP A N 1
ATOM 574 C CA . ASP A 1 81 ? -8.880 -5.246 13.768 1.00 92.06 81 ASP A CA 1
ATOM 575 C C . ASP A 1 81 ? -8.315 -6.053 12.575 1.00 92.06 81 ASP A C 1
ATOM 577 O O . ASP A 1 81 ? -8.239 -5.536 11.452 1.00 92.06 81 ASP A O 1
ATOM 581 N N . PRO A 1 82 ? -7.896 -7.318 12.776 1.00 92.69 82 PRO A N 1
ATOM 582 C CA . PRO A 1 82 ? -7.296 -8.127 11.714 1.00 92.69 82 PRO A CA 1
ATOM 583 C C . PRO A 1 82 ? -8.153 -8.265 10.453 1.00 92.69 82 PRO A C 1
ATOM 585 O O . PRO A 1 82 ? -7.630 -8.143 9.346 1.00 92.69 82 PRO A O 1
ATOM 588 N N . ALA A 1 83 ? -9.467 -8.457 10.603 1.00 92.12 83 ALA A N 1
ATOM 589 C CA . ALA A 1 83 ? -10.363 -8.632 9.465 1.00 92.12 83 ALA A CA 1
ATOM 590 C C . ALA A 1 83 ? -10.467 -7.339 8.646 1.00 92.12 83 ALA A C 1
ATOM 592 O O . ALA A 1 83 ? -10.274 -7.361 7.429 1.00 92.12 83 ALA A O 1
ATOM 593 N N . ARG A 1 84 ? -10.669 -6.190 9.306 1.00 90.00 84 ARG A N 1
ATOM 594 C CA . ARG A 1 84 ? -10.650 -4.886 8.617 1.00 90.00 84 ARG A CA 1
ATOM 595 C C . ARG A 1 84 ? -9.297 -4.571 7.987 1.00 90.00 84 ARG A C 1
ATOM 597 O O . ARG A 1 84 ? -9.259 -3.965 6.923 1.00 90.00 84 ARG A O 1
ATOM 604 N N . THR A 1 85 ? -8.197 -4.998 8.600 1.00 93.56 85 THR A N 1
ATOM 605 C CA . THR A 1 85 ? -6.852 -4.792 8.043 1.00 93.56 85 THR A CA 1
ATOM 606 C C . THR A 1 85 ? -6.688 -5.542 6.717 1.00 93.56 85 THR A C 1
ATOM 608 O O . THR A 1 85 ? -6.224 -4.958 5.741 1.00 93.56 85 THR A O 1
ATOM 611 N N . LEU A 1 86 ? -7.147 -6.795 6.636 1.00 93.06 86 LEU A N 1
ATOM 612 C CA . LEU A 1 86 ? -7.112 -7.576 5.392 1.00 93.06 86 LEU A CA 1
ATOM 613 C C . LEU A 1 86 ? -8.015 -6.986 4.302 1.00 93.06 86 LEU A C 1
ATOM 615 O O . LEU A 1 86 ? -7.598 -6.874 3.150 1.00 93.06 86 LEU A O 1
ATOM 619 N N . VAL A 1 87 ? -9.228 -6.553 4.659 1.00 93.88 87 VAL A N 1
ATOM 620 C CA . VAL A 1 87 ? -10.142 -5.890 3.712 1.00 93.88 87 VAL A CA 1
ATOM 621 C C . VAL A 1 87 ? -9.544 -4.574 3.202 1.00 93.88 87 VAL A C 1
ATOM 623 O O . VAL A 1 87 ? -9.660 -4.261 2.017 1.00 93.88 87 VAL A O 1
ATOM 626 N N . PHE A 1 88 ? -8.843 -3.830 4.059 1.00 93.75 88 PHE A N 1
ATOM 627 C CA . PHE A 1 88 ? -8.116 -2.634 3.641 1.00 93.75 88 PHE A CA 1
ATOM 628 C C . PHE A 1 88 ? -7.001 -2.970 2.659 1.00 93.75 88 PHE A C 1
ATOM 630 O O . PHE A 1 88 ? -6.888 -2.307 1.631 1.00 93.75 88 PHE A O 1
ATOM 637 N N . MET A 1 89 ? -6.184 -3.986 2.952 1.00 93.56 89 MET A N 1
ATOM 638 C CA . MET A 1 89 ? -5.117 -4.433 2.050 1.00 93.56 89 MET A CA 1
ATOM 639 C C . MET A 1 89 ? -5.678 -4.816 0.682 1.00 93.56 89 MET A C 1
ATOM 641 O O . MET A 1 89 ? -5.115 -4.410 -0.331 1.00 93.56 89 MET A O 1
ATOM 645 N N . PHE A 1 90 ? -6.815 -5.517 0.645 1.00 94.06 90 PHE A N 1
ATOM 646 C CA . PHE A 1 90 ? -7.511 -5.845 -0.598 1.00 94.06 90 PHE A CA 1
ATOM 647 C C . PHE A 1 90 ? -7.903 -4.588 -1.388 1.00 94.06 90 PHE A C 1
ATOM 649 O O . PHE A 1 90 ? -7.528 -4.458 -2.553 1.00 94.06 90 PHE A O 1
ATOM 656 N N . TRP A 1 91 ? -8.601 -3.635 -0.760 1.00 93.12 91 TRP A N 1
ATOM 657 C CA . TRP A 1 91 ? -9.008 -2.399 -1.436 1.00 93.12 91 TRP A CA 1
ATOM 658 C C . TRP A 1 91 ? -7.814 -1.566 -1.890 1.00 93.12 91 TRP A C 1
ATOM 660 O O . TRP A 1 91 ? -7.789 -1.076 -3.016 1.00 93.12 91 TRP A O 1
ATOM 670 N N . HIS A 1 92 ? -6.809 -1.428 -1.033 1.00 91.38 92 HIS A N 1
ATOM 671 C CA . HIS A 1 92 ? -5.587 -0.708 -1.352 1.00 91.38 92 HIS A CA 1
ATOM 672 C C . HIS A 1 92 ? -4.880 -1.352 -2.556 1.00 91.38 92 HIS A C 1
ATOM 674 O O . HIS A 1 92 ? -4.571 -0.642 -3.513 1.00 91.38 92 HIS A O 1
ATOM 680 N N . PHE A 1 93 ? -4.712 -2.679 -2.573 1.00 89.94 93 PHE A N 1
ATOM 681 C CA . PHE A 1 93 ? -4.138 -3.397 -3.715 1.00 89.94 93 PHE A CA 1
ATOM 682 C C . PHE A 1 93 ? -4.934 -3.168 -4.998 1.00 89.94 93 PHE A C 1
ATOM 684 O O . PHE A 1 93 ? -4.366 -2.827 -6.034 1.00 89.94 93 PHE A O 1
ATOM 691 N N . PHE A 1 94 ? -6.258 -3.306 -4.913 1.00 91.44 94 PHE A N 1
ATOM 692 C CA . PHE A 1 94 ? -7.160 -3.114 -6.039 1.00 91.44 94 PHE A CA 1
ATOM 693 C C . PHE A 1 94 ? -7.007 -1.718 -6.656 1.00 91.44 94 PHE A C 1
ATOM 695 O O . PHE A 1 94 ? -6.854 -1.601 -7.870 1.00 91.44 94 PHE A O 1
ATOM 702 N N . PHE A 1 95 ? -6.977 -0.658 -5.841 1.00 90.06 95 PHE A N 1
ATOM 703 C CA . PHE A 1 95 ? -6.814 0.705 -6.355 1.00 90.06 95 PHE A CA 1
ATOM 704 C C . PHE A 1 95 ? -5.418 0.979 -6.913 1.00 90.06 95 PHE A C 1
ATOM 706 O O . PHE A 1 95 ? -5.310 1.722 -7.888 1.00 90.06 95 PHE A O 1
ATOM 713 N N . VAL A 1 96 ? -4.366 0.371 -6.355 1.00 87.00 96 VAL A N 1
ATOM 714 C CA . VAL A 1 96 ? -3.015 0.449 -6.936 1.00 87.00 96 VAL A CA 1
ATOM 715 C C . VAL A 1 96 ? -2.987 -0.215 -8.314 1.00 87.00 96 VAL A C 1
ATOM 717 O O . VAL A 1 96 ? -2.497 0.393 -9.263 1.00 87.00 96 VAL A O 1
ATOM 720 N N . LEU A 1 97 ? -3.565 -1.411 -8.464 1.00 86.75 97 LEU A N 1
ATOM 721 C CA . LEU A 1 97 ? -3.643 -2.106 -9.756 1.00 86.75 97 LEU A CA 1
ATOM 722 C C . LEU A 1 97 ? -4.503 -1.355 -10.775 1.00 86.75 97 LEU A C 1
ATOM 724 O O . LEU A 1 97 ? -4.135 -1.251 -11.947 1.00 86.75 97 LEU A O 1
ATOM 728 N N . LEU A 1 98 ? -5.632 -0.802 -10.334 1.00 87.25 98 LEU A N 1
ATOM 729 C CA . LEU A 1 98 ? -6.502 0.011 -11.174 1.00 87.25 98 LEU A CA 1
ATOM 730 C C . LEU A 1 98 ? -5.761 1.257 -11.675 1.00 87.25 98 LEU A C 1
ATOM 732 O O . LEU A 1 98 ? -5.777 1.552 -12.869 1.00 87.25 98 LEU A O 1
ATOM 736 N N . ALA A 1 99 ? -5.065 1.962 -10.782 1.00 84.75 99 ALA A N 1
ATOM 737 C CA . ALA A 1 99 ? -4.273 3.127 -11.149 1.00 84.75 99 ALA A CA 1
ATOM 738 C C . ALA A 1 99 ? -3.114 2.758 -12.084 1.00 84.75 99 ALA A C 1
ATOM 740 O O . ALA A 1 99 ? -2.915 3.436 -13.089 1.00 84.75 99 ALA A O 1
ATOM 741 N N . ALA A 1 100 ? -2.404 1.659 -11.817 1.00 82.50 100 ALA A N 1
ATOM 742 C CA . ALA A 1 100 ? -1.364 1.145 -12.706 1.00 82.50 100 ALA A CA 1
ATOM 743 C C . ALA A 1 100 ? -1.919 0.827 -14.105 1.00 82.50 100 ALA A C 1
ATOM 745 O O . ALA A 1 100 ? -1.296 1.178 -15.106 1.00 82.50 100 ALA A O 1
ATOM 746 N N . SER A 1 101 ? -3.123 0.251 -14.179 1.00 82.00 101 SER A N 1
ATOM 747 C CA . SER A 1 101 ? -3.814 -0.035 -15.442 1.00 82.00 101 SER A CA 1
ATOM 748 C C . SER A 1 101 ? -4.138 1.249 -16.213 1.00 82.00 101 SER A C 1
ATOM 750 O O . SER A 1 101 ? -3.848 1.340 -17.403 1.00 82.00 101 SER A O 1
ATOM 752 N N . PHE A 1 102 ? -4.659 2.283 -15.544 1.00 82.06 102 PHE A N 1
ATOM 753 C CA . PHE A 1 102 ? -4.908 3.585 -16.179 1.00 82.06 102 PHE A CA 1
ATOM 754 C C . PHE A 1 102 ? -3.621 4.273 -16.643 1.00 82.06 102 PHE A C 1
ATOM 756 O O . PHE A 1 102 ? -3.573 4.834 -17.738 1.00 82.06 102 PHE A O 1
ATOM 763 N N . ILE A 1 103 ? -2.564 4.213 -15.835 1.00 78.44 103 ILE A N 1
ATOM 764 C CA . ILE A 1 103 ? -1.255 4.779 -16.172 1.00 78.44 103 ILE A CA 1
ATOM 765 C C . ILE A 1 103 ? -0.666 4.072 -17.401 1.00 78.44 103 ILE A C 1
ATOM 767 O O . ILE A 1 103 ? -0.150 4.742 -18.297 1.00 78.44 103 ILE A O 1
ATOM 771 N N . ALA A 1 104 ? -0.801 2.746 -17.492 1.00 73.38 104 ALA A N 1
ATOM 772 C CA . ALA A 1 104 ? -0.369 1.975 -18.655 1.00 73.38 104 ALA A CA 1
ATOM 773 C C . ALA A 1 104 ? -1.078 2.427 -19.947 1.00 73.38 104 ALA A C 1
ATOM 775 O O . ALA A 1 104 ? -0.411 2.622 -20.964 1.00 73.38 104 ALA A O 1
ATOM 776 N N . VAL A 1 105 ? -2.392 2.694 -19.891 1.00 75.12 105 VAL A N 1
ATOM 777 C CA . VAL A 1 105 ? -3.173 3.202 -21.042 1.00 75.12 105 VAL A CA 1
ATOM 778 C C . VAL A 1 105 ? -2.636 4.552 -21.527 1.00 75.12 105 VAL A C 1
ATOM 780 O O . VAL A 1 105 ? -2.543 4.787 -22.730 1.00 75.12 105 VAL A O 1
ATOM 783 N N . ILE A 1 106 ? -2.263 5.436 -20.599 1.00 72.88 106 ILE A N 1
ATOM 784 C CA . ILE A 1 106 ? -1.813 6.803 -20.903 1.00 72.88 106 ILE A CA 1
ATOM 785 C C . ILE A 1 106 ? -0.396 6.824 -21.496 1.00 72.88 106 ILE A C 1
ATOM 787 O O . ILE A 1 106 ? -0.099 7.646 -22.364 1.00 72.88 106 ILE A O 1
ATOM 791 N N . ILE A 1 107 ? 0.501 5.955 -21.022 1.00 70.38 107 ILE A N 1
ATOM 792 C CA . ILE A 1 107 ? 1.913 5.963 -21.438 1.00 70.38 107 ILE A CA 1
ATOM 793 C C . ILE A 1 107 ? 2.118 5.240 -22.777 1.00 70.38 107 ILE A C 1
ATOM 795 O O . ILE A 1 107 ? 3.004 5.628 -23.539 1.00 70.38 107 ILE A O 1
ATOM 799 N N . GLY A 1 108 ?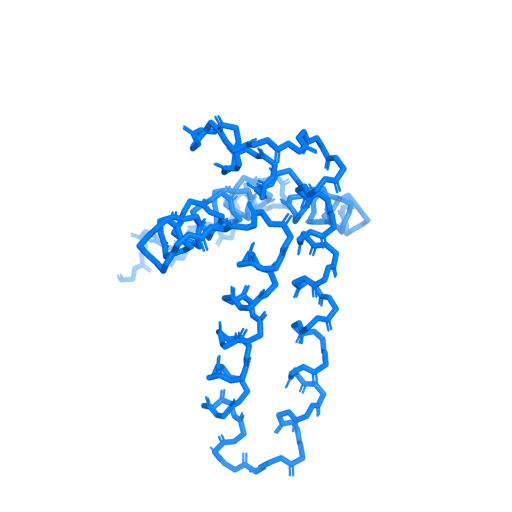 1.312 4.221 -23.085 1.00 64.88 108 GLY A N 1
ATOM 800 C CA . GLY A 1 108 ? 1.436 3.462 -24.327 1.00 64.88 108 GLY A CA 1
ATOM 801 C C . GLY A 1 108 ? 0.236 2.544 -24.579 1.00 64.88 108 GLY A C 1
ATOM 802 O O . GLY A 1 108 ? 0.235 1.420 -24.090 1.00 64.88 108 GLY A O 1
ATOM 803 N N . PRO A 1 109 ? -0.742 2.940 -25.414 1.00 55.94 109 PRO A N 1
ATOM 804 C CA . PRO A 1 109 ? -1.926 2.124 -25.709 1.00 55.94 109 PRO A CA 1
ATOM 805 C C . PRO A 1 109 ? -1.604 0.744 -26.314 1.00 55.94 109 PRO A C 1
ATOM 807 O O . PRO A 1 109 ? -2.389 -0.190 -26.185 1.00 55.94 109 PRO A O 1
ATOM 810 N N . GLY A 1 110 ? -0.441 0.605 -26.967 1.00 50.47 110 GLY A N 1
ATOM 811 C CA . GLY A 1 110 ? 0.011 -0.633 -27.610 1.00 50.47 110 GLY A CA 1
ATOM 812 C C . GLY A 1 110 ? 0.648 -1.672 -26.678 1.00 50.47 110 GLY A C 1
ATOM 813 O O . GLY A 1 110 ? 0.802 -2.817 -27.091 1.00 50.47 110 GLY A O 1
ATOM 814 N N . SER A 1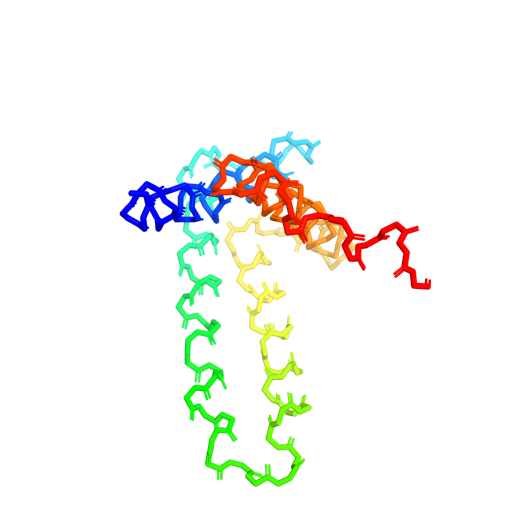 111 ? 1.001 -1.329 -25.433 1.00 49.56 111 SER A N 1
ATOM 815 C CA . SER A 1 111 ? 1.591 -2.292 -24.481 1.00 49.56 111 SER A CA 1
ATOM 816 C C . SER A 1 111 ? 0.546 -3.110 -23.710 1.00 49.56 111 SER A C 1
ATOM 818 O O . SER A 1 111 ? 0.889 -4.114 -23.091 1.00 49.56 111 SER A O 1
ATOM 820 N N . ILE A 1 112 ? -0.736 -2.737 -23.789 1.00 49.47 112 ILE A N 1
ATOM 821 C CA . ILE A 1 112 ? -1.861 -3.468 -23.170 1.00 49.47 112 ILE A CA 1
ATOM 822 C C . ILE A 1 112 ? -2.301 -4.667 -24.030 1.00 49.47 112 ILE A C 1
ATOM 824 O O . ILE A 1 112 ? -3.021 -5.547 -23.558 1.00 49.47 112 ILE A O 1
ATOM 828 N N . ALA A 1 113 ? -1.803 -4.770 -25.267 1.00 45.03 113 ALA A N 1
ATOM 829 C CA . ALA A 1 113 ? -2.086 -5.887 -26.168 1.00 45.03 113 ALA A CA 1
ATOM 830 C C . ALA A 1 113 ? -1.639 -7.262 -25.621 1.00 45.03 113 ALA A C 1
ATOM 832 O O . ALA A 1 113 ? -2.113 -8.283 -26.104 1.00 45.03 113 ALA A O 1
ATOM 833 N N . TRP A 1 114 ? -0.778 -7.305 -24.597 1.00 44.94 114 TRP A N 1
ATOM 834 C CA . TRP A 1 114 ? -0.264 -8.548 -24.006 1.00 44.94 114 TRP A CA 1
ATOM 835 C C . TRP A 1 114 ? -1.074 -9.105 -22.819 1.00 44.94 114 TRP A C 1
ATOM 837 O O . TRP A 1 114 ? -0.737 -10.177 -22.334 1.00 44.94 114 TRP A O 1
ATOM 847 N N . TYR A 1 115 ? -2.139 -8.437 -22.351 1.00 48.31 115 TYR A N 1
ATOM 848 C CA . TYR A 1 115 ? -3.004 -8.975 -21.273 1.00 48.31 115 TYR A CA 1
ATOM 849 C C . TYR A 1 115 ? -4.334 -9.575 -21.760 1.00 48.31 115 TYR A C 1
ATOM 851 O O . TYR A 1 115 ? -5.054 -10.179 -20.973 1.00 48.31 115 TYR A O 1
ATOM 859 N N . TRP A 1 116 ? -4.657 -9.426 -23.049 1.00 41.12 116 TRP A N 1
ATOM 860 C CA . TRP A 1 116 ? -5.832 -10.044 -23.688 1.00 41.12 116 TRP A CA 1
ATOM 861 C C . TRP A 1 116 ? -5.462 -11.117 -24.725 1.00 41.12 116 TRP A C 1
ATOM 863 O O . TRP A 1 116 ? -6.337 -11.805 -25.243 1.00 41.12 116 TRP A O 1
ATOM 873 N N . HIS A 1 117 ? -4.166 -11.284 -24.997 1.00 35.34 117 HIS A N 1
ATOM 874 C CA . HIS A 1 117 ? -3.611 -12.343 -25.833 1.00 35.34 117 HIS A CA 1
ATOM 875 C C . HIS A 1 117 ? -2.519 -13.077 -25.050 1.00 35.34 117 HIS A C 1
ATOM 877 O O . HIS A 1 117 ? -1.332 -12.796 -25.201 1.00 35.34 117 HIS A O 1
ATOM 883 N N . GLY A 1 118 ? -2.958 -13.986 -24.185 1.00 36.72 118 GLY A N 1
ATOM 884 C CA . GLY A 1 118 ? -2.145 -14.951 -23.452 1.00 36.72 118 GLY A CA 1
ATOM 885 C C . GLY A 1 118 ? -3.045 -16.069 -22.969 1.00 36.72 118 GLY A C 1
ATOM 886 O O . GLY A 1 118 ? -3.838 -15.786 -22.047 1.00 36.72 118 GLY A O 1
#

Radius of gyration: 15.6 Å; chains: 1; bounding box: 37×30×42 Å